Protein AF-A0A845GFN7-F1 (afdb_monomer_lite)

pLDDT: mean 85.93, std 16.41, range [38.34, 96.75]

Foldseek 3Di:
DDDDPPFPFDWWWFADPNDTDIFTWTWD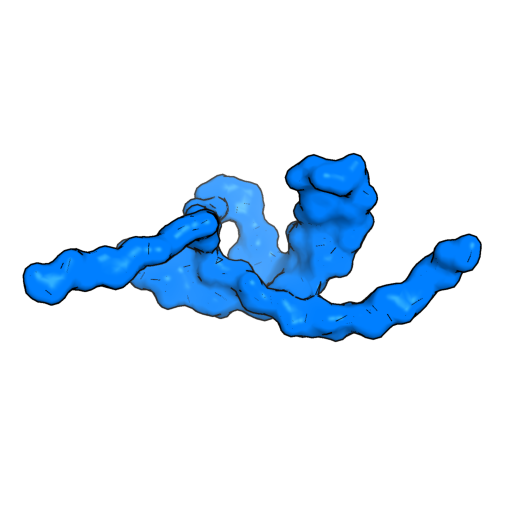DDPPPDIDIDGPPDDPPTHTDPDDDDDDD

Structure (mmCIF, N/CA/C/O backbone):
data_AF-A0A845GFN7-F1
#
_entry.id   AF-A0A845GFN7-F1
#
loop_
_atom_site.group_PDB
_atom_site.id
_atom_site.type_symbol
_atom_site.label_atom_id
_atom_site.label_alt_id
_atom_site.label_comp_id
_atom_site.label_asym_id
_atom_site.label_entity_id
_atom_site.label_seq_id
_atom_site.pdbx_PDB_ins_code
_atom_site.Cartn_x
_atom_site.Cartn_y
_atom_site.Cartn_z
_atom_site.occupancy
_atom_site.B_iso_or_equiv
_atom_site.auth_seq_id
_atom_site.auth_comp_id
_atom_site.auth_asym_id
_atom_site.auth_atom_id
_atom_site.pdbx_PDB_model_num
ATOM 1 N N . GLN A 1 1 ? 15.142 11.968 -22.082 1.00 39.56 1 GLN A N 1
ATOM 2 C CA . GLN A 1 1 ? 15.931 11.062 -21.222 1.00 39.56 1 GLN A CA 1
ATOM 3 C C . GLN A 1 1 ? 14.988 9.954 -20.767 1.00 39.56 1 GLN A C 1
ATOM 5 O O . GLN A 1 1 ? 14.095 10.227 -19.979 1.00 39.56 1 GLN A O 1
ATOM 10 N N . ALA A 1 2 ? 15.071 8.772 -21.387 1.00 38.34 2 ALA A N 1
ATOM 11 C CA . ALA A 1 2 ? 14.267 7.606 -21.014 1.00 38.34 2 ALA A CA 1
ATOM 12 C C . ALA A 1 2 ? 14.949 6.870 -19.851 1.00 38.34 2 ALA A C 1
ATOM 14 O O . ALA A 1 2 ? 16.175 6.881 -19.745 1.00 38.34 2 ALA A O 1
ATOM 15 N N . GLY A 1 3 ? 14.129 6.339 -18.948 1.00 49.81 3 GLY A N 1
ATOM 16 C CA . GLY A 1 3 ? 14.485 6.012 -17.577 1.00 49.81 3 GLY A CA 1
ATOM 17 C C . GLY A 1 3 ? 15.340 4.765 -17.374 1.00 49.81 3 GLY A C 1
ATOM 18 O O . GLY A 1 3 ? 15.258 3.790 -18.109 1.00 49.81 3 GLY A O 1
ATOM 19 N N . VAL A 1 4 ? 16.058 4.795 -16.256 1.00 44.56 4 VAL A N 1
ATOM 20 C CA . VAL A 1 4 ? 16.126 3.684 -15.306 1.00 44.56 4 VAL A CA 1
ATOM 21 C C . VAL A 1 4 ? 15.920 4.301 -13.924 1.00 44.56 4 VAL A C 1
ATOM 23 O O . VAL A 1 4 ? 16.866 4.679 -13.239 1.00 44.56 4 VAL A O 1
ATOM 26 N N . ALA A 1 5 ? 14.664 4.502 -13.519 1.00 51.28 5 ALA A N 1
ATOM 27 C CA . ALA A 1 5 ? 14.408 4.708 -12.101 1.00 51.28 5 ALA A CA 1
ATOM 28 C C . ALA A 1 5 ? 14.744 3.369 -11.439 1.00 51.28 5 ALA A C 1
ATOM 30 O O . ALA A 1 5 ? 14.051 2.380 -11.673 1.00 51.28 5 ALA A O 1
ATOM 31 N N . ALA A 1 6 ? 15.856 3.308 -10.701 1.00 50.81 6 ALA A N 1
ATOM 32 C CA . ALA A 1 6 ? 16.158 2.169 -9.845 1.00 50.81 6 ALA A CA 1
ATOM 33 C C . ALA A 1 6 ? 14.877 1.820 -9.082 1.00 50.81 6 ALA A C 1
ATOM 35 O O . ALA A 1 6 ? 14.273 2.722 -8.503 1.00 50.81 6 ALA A O 1
ATOM 36 N N . ALA A 1 7 ? 14.424 0.566 -9.151 1.00 53.59 7 ALA A N 1
ATOM 37 C CA . ALA A 1 7 ? 13.176 0.145 -8.527 1.00 53.59 7 ALA A CA 1
ATOM 38 C C . ALA A 1 7 ? 13.265 0.398 -7.015 1.00 53.59 7 ALA A C 1
ATOM 40 O O . ALA A 1 7 ? 13.803 -0.408 -6.254 1.00 53.59 7 ALA A O 1
ATOM 41 N N . VAL A 1 8 ? 12.795 1.569 -6.583 1.00 59.56 8 VAL A N 1
ATOM 42 C CA . VAL A 1 8 ? 12.684 1.910 -5.174 1.00 59.56 8 VAL A CA 1
ATOM 43 C C . VAL A 1 8 ? 11.590 1.004 -4.643 1.00 59.56 8 VAL A C 1
ATOM 45 O O . VAL A 1 8 ? 10.428 1.146 -5.016 1.00 59.56 8 VAL A O 1
ATOM 48 N N . ARG A 1 9 ? 11.978 0.043 -3.809 1.00 63.19 9 ARG A N 1
ATOM 49 C CA . ARG A 1 9 ? 11.044 -0.857 -3.135 1.00 63.19 9 ARG A CA 1
ATOM 50 C C . ARG A 1 9 ? 10.171 0.010 -2.233 1.00 63.19 9 ARG A C 1
ATOM 52 O O . ARG A 1 9 ? 10.692 0.690 -1.348 1.00 63.19 9 ARG A O 1
ATOM 59 N N . ARG A 1 10 ? 8.872 0.056 -2.515 1.00 88.50 10 ARG A N 1
ATOM 60 C CA . ARG A 1 10 ? 7.884 0.795 -1.723 1.00 88.50 10 ARG A CA 1
ATOM 61 C C . ARG A 1 10 ? 6.934 -0.196 -1.070 1.00 88.50 10 ARG A C 1
ATOM 63 O O . ARG A 1 10 ? 6.804 -1.327 -1.531 1.00 88.50 10 ARG A O 1
ATOM 70 N N . SER A 1 11 ? 6.280 0.253 -0.010 1.00 94.12 11 SER A N 1
ATOM 71 C CA . SER A 1 11 ? 5.303 -0.544 0.720 1.00 94.12 11 SER A CA 1
ATOM 72 C C . SER A 1 11 ? 3.910 0.042 0.544 1.00 94.12 11 SER A C 1
ATOM 74 O O . SER A 1 11 ? 3.737 1.261 0.592 1.00 94.12 11 SER A O 1
ATOM 76 N N . LEU A 1 12 ? 2.929 -0.836 0.360 1.00 94.75 12 LEU A N 1
ATOM 77 C CA . LEU A 1 12 ? 1.505 -0.531 0.394 1.00 94.75 12 LEU A CA 1
ATOM 78 C C . LEU A 1 12 ? 0.869 -1.314 1.538 1.00 94.75 12 LEU A C 1
ATOM 80 O O . LEU A 1 12 ? 1.198 -2.476 1.751 1.00 94.75 12 LEU A O 1
ATOM 84 N N . TRP A 1 13 ? -0.061 -0.699 2.255 1.00 96.56 13 TRP A N 1
ATOM 85 C CA . TRP A 1 13 ? -0.773 -1.362 3.339 1.00 96.56 13 TRP A CA 1
ATOM 86 C C . TRP A 1 13 ? -2.181 -1.727 2.888 1.00 96.56 13 TRP A C 1
ATOM 88 O O . TRP A 1 13 ? -2.935 -0.867 2.432 1.00 96.56 13 TRP A O 1
ATOM 98 N N . VAL A 1 14 ? -2.537 -3.002 3.018 1.00 96.44 14 VAL A N 1
ATOM 99 C CA . VAL A 1 14 ? -3.893 -3.505 2.766 1.00 96.44 14 VAL A CA 1
ATOM 100 C C . VAL A 1 14 ? -4.565 -3.878 4.075 1.00 96.44 14 VAL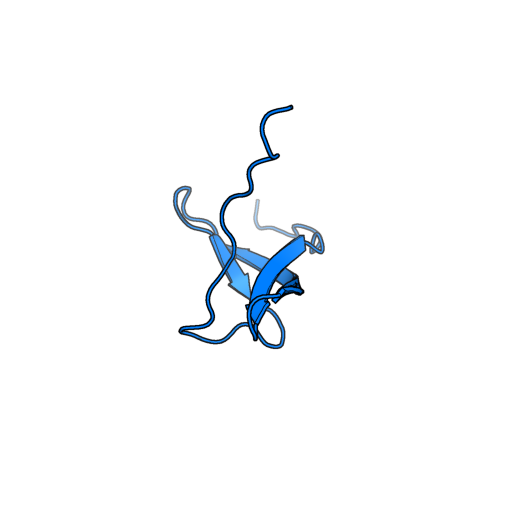 A C 1
ATOM 102 O O . VAL A 1 14 ? -3.901 -4.224 5.050 1.00 96.44 14 VAL A O 1
ATOM 105 N N . LEU A 1 15 ? -5.891 -3.828 4.099 1.00 96.75 15 LEU A N 1
ATOM 106 C CA . LEU A 1 15 ? -6.674 -4.299 5.232 1.00 96.75 15 LEU A CA 1
ATOM 107 C C . LEU A 1 15 ? -7.134 -5.737 4.963 1.00 96.75 15 LEU A C 1
ATOM 109 O O . LEU A 1 15 ? -7.872 -5.990 4.016 1.00 96.75 15 LEU A O 1
ATOM 113 N N . ARG A 1 16 ? -6.718 -6.694 5.792 1.00 95.19 16 ARG A N 1
ATOM 114 C CA . ARG A 1 16 ? -7.189 -8.086 5.717 1.00 95.19 16 ARG A CA 1
ATOM 115 C C . ARG A 1 16 ? -7.608 -8.549 7.097 1.00 95.19 16 ARG A C 1
ATOM 117 O O . ARG A 1 16 ? -6.876 -8.348 8.060 1.00 95.19 16 ARG A O 1
ATOM 124 N N . ASP A 1 17 ? -8.818 -9.089 7.199 1.00 94.81 17 ASP A N 1
ATOM 125 C CA . ASP A 1 17 ? -9.395 -9.565 8.463 1.00 94.81 17 ASP A CA 1
ATOM 126 C C . ASP A 1 17 ? -9.326 -8.518 9.593 1.00 94.81 17 ASP A C 1
ATOM 128 O O . ASP A 1 17 ? -9.018 -8.811 10.748 1.00 94.81 17 ASP A O 1
ATOM 132 N N . GLY A 1 18 ? -9.567 -7.252 9.232 1.00 94.62 18 GLY A N 1
ATOM 133 C CA . GLY A 1 18 ? -9.524 -6.115 10.155 1.00 94.62 18 GLY A CA 1
ATOM 134 C C . GLY A 1 18 ? -8.119 -5.703 10.607 1.00 94.62 18 GLY A C 1
ATOM 135 O O . GLY A 1 18 ? -7.998 -4.870 11.503 1.00 94.62 18 GLY A O 1
ATOM 136 N N . ARG A 1 19 ? -7.055 -6.256 10.012 1.00 96.00 19 ARG A N 1
ATOM 137 C CA . ARG A 1 19 ? -5.662 -5.956 10.364 1.00 96.00 19 ARG A CA 1
ATOM 138 C C . ARG A 1 19 ? -4.885 -5.368 9.181 1.00 96.00 19 ARG A C 1
ATOM 140 O O . ARG A 1 19 ? -5.059 -5.828 8.051 1.00 96.00 19 ARG A O 1
ATOM 147 N N . PRO A 1 20 ? -4.026 -4.363 9.420 1.00 96.69 20 PRO A N 1
ATOM 148 C CA . PRO A 1 20 ? -3.133 -3.844 8.396 1.00 96.69 20 PRO A CA 1
ATOM 149 C C . PRO A 1 20 ? -2.059 -4.887 8.060 1.00 96.69 20 PRO A C 1
ATOM 151 O O . PRO A 1 20 ? -1.388 -5.407 8.951 1.00 96.69 20 PRO A O 1
ATOM 154 N N . GLN A 1 21 ? -1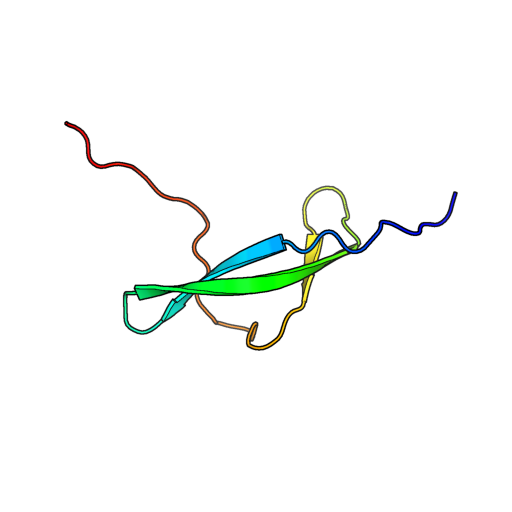.886 -5.177 6.773 1.00 96.56 21 GLN A N 1
ATOM 155 C CA . GLN A 1 21 ? -0.831 -6.040 6.254 1.00 96.56 21 GLN A CA 1
ATOM 156 C C . GLN A 1 21 ? -0.005 -5.279 5.216 1.00 96.56 21 GLN A C 1
ATOM 158 O O . GLN A 1 21 ? -0.546 -4.710 4.268 1.00 96.56 21 GLN A O 1
ATOM 163 N N . GLU A 1 22 ? 1.312 -5.283 5.398 1.00 96.12 22 GLU A N 1
ATOM 164 C CA . GLU A 1 22 ? 2.257 -4.665 4.474 1.00 96.12 22 GLU A CA 1
ATOM 165 C C . GLU A 1 22 ? 2.475 -5.549 3.238 1.00 96.12 22 GLU A C 1
ATOM 167 O O . GLU A 1 22 ? 2.708 -6.755 3.349 1.00 96.12 22 GLU A O 1
ATOM 172 N N . LEU A 1 23 ? 2.433 -4.935 2.058 1.00 95.00 23 LEU A N 1
ATOM 173 C CA . LEU A 1 23 ? 2.794 -5.528 0.778 1.00 95.00 23 LEU A CA 1
ATOM 174 C C . LEU A 1 23 ? 3.946 -4.738 0.160 1.00 95.00 23 LEU A C 1
ATOM 176 O O . LEU A 1 23 ? 3.881 -3.516 0.029 1.00 95.00 23 LEU A O 1
ATOM 180 N N . SER A 1 24 ? 4.987 -5.446 -0.276 1.00 94.81 24 SER A N 1
ATOM 181 C CA . SER A 1 24 ? 6.021 -4.858 -1.129 1.00 94.81 24 SER A CA 1
ATOM 182 C C . SER A 1 24 ? 5.469 -4.627 -2.533 1.00 94.81 24 SER A C 1
ATOM 184 O O . SER A 1 24 ? 4.912 -5.540 -3.143 1.00 94.81 24 SER A O 1
ATOM 186 N N . VAL A 1 25 ? 5.661 -3.420 -3.057 1.00 94.38 25 VAL A N 1
ATOM 187 C CA . VAL A 1 25 ? 5.168 -3.011 -4.372 1.00 94.38 25 VAL A CA 1
ATOM 188 C C . VAL A 1 25 ? 6.254 -2.338 -5.206 1.00 94.38 25 VAL 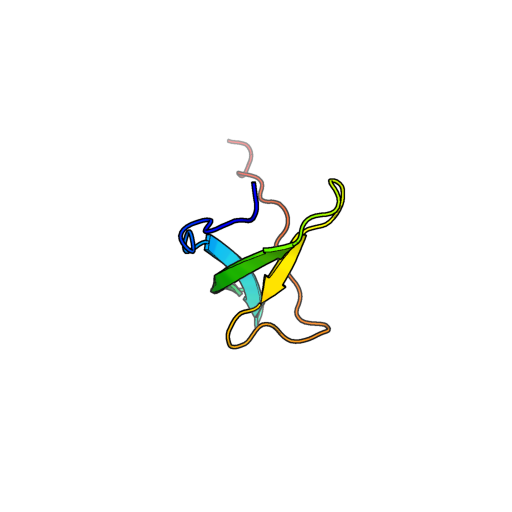A C 1
ATOM 190 O O . VAL A 1 25 ? 7.220 -1.760 -4.697 1.00 94.38 25 VAL A O 1
ATOM 193 N N . THR A 1 26 ? 6.058 -2.405 -6.517 1.00 93.06 26 THR A N 1
ATOM 194 C CA . THR A 1 26 ? 6.795 -1.654 -7.528 1.00 93.06 26 THR A CA 1
ATOM 195 C C . THR A 1 26 ? 5.900 -0.541 -8.053 1.00 93.06 26 THR A C 1
ATOM 197 O O . THR A 1 26 ? 4.732 -0.773 -8.364 1.00 93.06 26 THR A O 1
ATOM 200 N N . LEU A 1 27 ? 6.451 0.667 -8.152 1.00 92.12 27 LEU A N 1
ATOM 201 C CA . LEU A 1 27 ? 5.790 1.787 -8.817 1.00 92.12 27 LEU A CA 1
ATOM 202 C C . LEU A 1 27 ? 6.158 1.787 -10.305 1.00 92.12 27 LEU A C 1
ATOM 204 O O . LEU A 1 27 ? 7.330 1.617 -10.645 1.00 92.12 27 LEU A O 1
ATOM 208 N N . GLY A 1 28 ? 5.165 1.976 -11.167 1.00 90.38 28 GLY A N 1
ATOM 209 C CA . GLY A 1 28 ? 5.311 2.083 -12.615 1.00 90.38 28 GLY A CA 1
ATOM 210 C C . GLY A 1 28 ? 5.181 3.525 -13.108 1.00 90.38 28 GLY A C 1
ATOM 211 O O . GLY A 1 28 ? 5.702 4.462 -12.500 1.00 90.38 28 GLY A O 1
ATOM 212 N N . ILE A 1 29 ? 4.501 3.700 -14.242 1.00 92.06 29 ILE A N 1
ATOM 213 C CA . ILE A 1 29 ? 4.322 5.005 -14.893 1.00 92.06 29 ILE A CA 1
ATOM 214 C C . ILE A 1 29 ? 3.380 5.886 -14.061 1.00 92.06 29 ILE A C 1
ATOM 216 O O . ILE A 1 29 ? 2.416 5.397 -13.475 1.00 92.06 29 ILE A O 1
ATOM 220 N N . SER A 1 30 ? 3.634 7.196 -14.037 1.00 92.75 30 SER A N 1
ATOM 221 C CA . SER A 1 30 ? 2.714 8.191 -13.483 1.00 92.75 30 SER A CA 1
ATOM 222 C C . SER A 1 30 ? 2.312 9.224 -14.532 1.00 92.75 30 SER A C 1
ATOM 224 O O . SER A 1 30 ? 3.140 9.634 -15.344 1.00 92.75 30 SER A O 1
ATOM 226 N N . ASP A 1 31 ? 1.055 9.665 -14.487 1.00 93.50 31 ASP A N 1
ATOM 227 C CA . ASP A 1 31 ? 0.507 10.751 -15.313 1.00 93.50 31 ASP A CA 1
ATOM 228 C C . ASP A 1 31 ? 0.387 12.088 -14.546 1.00 93.50 31 ASP A C 1
ATOM 230 O O . ASP A 1 31 ? -0.220 13.043 -15.027 1.00 93.50 31 ASP A O 1
ATOM 234 N N . GLY A 1 32 ? 0.955 12.163 -13.335 1.00 94.81 32 GLY A N 1
ATOM 235 C CA . GLY A 1 32 ? 0.869 13.320 -12.439 1.00 94.81 32 GLY A CA 1
ATOM 236 C C . GLY A 1 32 ? -0.351 13.322 -11.510 1.00 94.81 32 GLY A C 1
ATOM 237 O O . GLY A 1 32 ? -0.370 14.089 -10.548 1.00 94.81 32 GLY A O 1
ATOM 238 N N . ARG A 1 33 ? -1.337 12.446 -11.737 1.00 95.50 33 ARG A N 1
ATOM 239 C CA . ARG A 1 33 ? -2.495 12.245 -10.850 1.00 95.50 33 ARG A CA 1
ATOM 240 C C . ARG A 1 33 ? -2.536 10.834 -10.271 1.00 95.50 33 ARG A C 1
ATOM 242 O O . ARG A 1 33 ? -2.849 10.660 -9.096 1.00 95.50 33 ARG A O 1
ATOM 249 N N . TYR A 1 34 ? -2.208 9.845 -11.087 1.00 94.12 34 TYR A N 1
ATOM 250 C CA . TYR A 1 34 ? -2.150 8.435 -10.748 1.00 94.12 34 TYR A CA 1
ATOM 251 C C . TYR A 1 34 ? -0.757 7.881 -11.041 1.00 94.12 34 TYR A C 1
ATOM 253 O O . TYR A 1 34 ? -0.011 8.398 -11.874 1.00 94.12 34 TYR A O 1
ATOM 261 N N . THR A 1 35 ? -0.382 6.841 -10.303 1.00 92.44 35 THR A N 1
ATOM 262 C CA . THR A 1 35 ? 0.835 6.057 -10.530 1.00 92.44 35 THR A CA 1
ATOM 263 C C . THR A 1 35 ? 0.430 4.596 -10.599 1.00 92.44 35 THR A C 1
ATOM 265 O O . THR A 1 35 ? -0.350 4.137 -9.766 1.00 92.44 35 THR A O 1
ATOM 268 N N . GLU A 1 36 ? 0.943 3.871 -11.582 1.00 92.56 36 GLU A N 1
ATOM 269 C CA . GLU A 1 36 ? 0.786 2.426 -11.661 1.00 92.56 36 GLU A CA 1
ATOM 270 C C . GLU A 1 36 ? 1.475 1.755 -10.467 1.00 92.56 36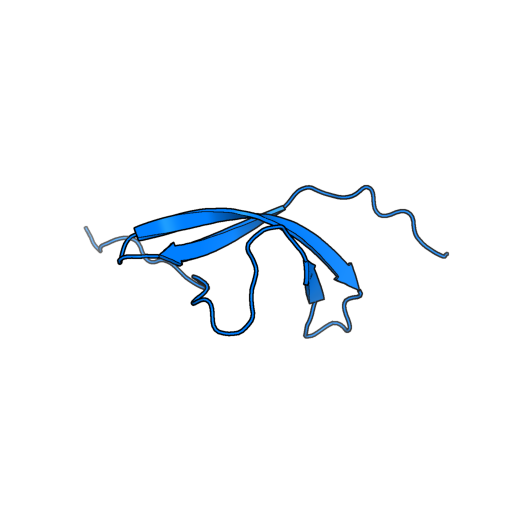 GLU A C 1
ATOM 272 O O . GLU A 1 36 ? 2.588 2.123 -10.085 1.00 92.56 36 GLU A O 1
ATOM 277 N N . VAL A 1 37 ? 0.825 0.753 -9.879 1.00 93.38 37 VAL A N 1
ATOM 278 C CA . VAL A 1 37 ? 1.375 -0.021 -8.763 1.00 93.38 37 VAL A CA 1
ATOM 279 C C . VAL A 1 37 ? 1.153 -1.497 -9.040 1.00 93.38 37 VAL A C 1
ATOM 281 O O . VAL A 1 37 ? 0.033 -1.917 -9.319 1.00 93.38 37 VAL A O 1
ATOM 284 N N . SER A 1 38 ? 2.217 -2.287 -8.936 1.00 93.00 38 SER A N 1
ATOM 285 C CA . SER A 1 38 ? 2.170 -3.741 -9.088 1.00 93.00 38 SER A CA 1
ATOM 286 C C . SER A 1 38 ? 2.920 -4.430 -7.951 1.00 93.00 38 SER A C 1
ATOM 288 O O . SER A 1 38 ? 3.873 -3.894 -7.384 1.00 93.00 38 SER A O 1
ATOM 290 N N . GLY A 1 39 ? 2.485 -5.629 -7.580 1.00 91.88 39 GLY A N 1
ATOM 291 C CA . GLY A 1 39 ? 3.097 -6.394 -6.500 1.00 91.88 39 GLY A CA 1
ATOM 292 C C . GLY A 1 39 ? 2.350 -7.694 -6.247 1.00 91.88 39 GLY A C 1
ATOM 293 O O . GLY A 1 39 ? 1.173 -7.822 -6.580 1.00 91.88 39 GLY A O 1
ATOM 294 N N . ALA A 1 40 ? 3.037 -8.672 -5.661 1.00 92.69 40 ALA A N 1
ATOM 295 C CA . ALA A 1 40 ? 2.417 -9.945 -5.324 1.00 92.69 40 ALA A CA 1
ATOM 296 C C . ALA A 1 40 ? 1.302 -9.741 -4.283 1.00 92.69 40 ALA A C 1
ATOM 298 O O . ALA A 1 40 ? 1.516 -9.111 -3.246 1.00 92.69 40 ALA A O 1
ATOM 299 N N . GLY A 1 41 ? 0.115 -10.286 -4.556 1.00 89.88 41 GLY A N 1
ATOM 300 C CA . GLY A 1 41 ? -1.041 -10.182 -3.665 1.00 89.88 41 GLY A CA 1
ATOM 301 C C . GLY A 1 41 ? -1.781 -8.840 -3.709 1.00 89.88 41 GLY A C 1
ATOM 302 O O . GLY A 1 41 ? -2.676 -8.639 -2.883 1.00 89.88 41 GLY A O 1
ATOM 303 N N . LEU A 1 42 ? -1.434 -7.941 -4.638 1.00 93.25 4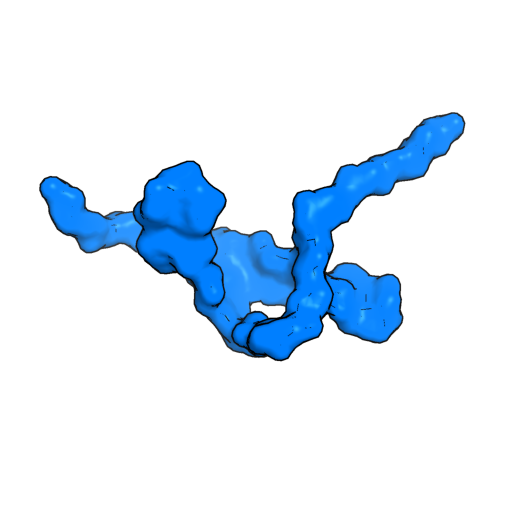2 LEU A N 1
ATOM 304 C CA . LEU A 1 42 ? -2.243 -6.771 -4.974 1.00 93.25 42 LEU A CA 1
ATOM 305 C C . LEU A 1 42 ? -3.238 -7.162 -6.072 1.00 93.25 42 LEU A C 1
ATOM 307 O O . LEU A 1 42 ? -2.880 -7.251 -7.240 1.00 93.25 42 LEU A O 1
ATOM 311 N N . GLU A 1 43 ? -4.482 -7.394 -5.671 1.00 93.38 43 GLU A N 1
ATOM 312 C CA . GLU A 1 43 ? -5.572 -7.808 -6.554 1.00 93.38 43 GLU A CA 1
ATOM 313 C C . GLU A 1 43 ? -6.673 -6.744 -6.569 1.00 93.38 43 GLU A C 1
ATOM 315 O O . GLU A 1 43 ? -6.857 -6.001 -5.597 1.00 93.38 43 GLU A O 1
ATOM 320 N N . ALA A 1 44 ? -7.443 -6.681 -7.655 1.00 92.88 44 ALA A N 1
ATOM 321 C CA . ALA A 1 44 ? -8.573 -5.763 -7.745 1.00 92.88 44 ALA A CA 1
ATOM 322 C C . ALA A 1 44 ? -9.600 -6.032 -6.629 1.00 92.88 44 ALA A C 1
ATOM 324 O O . ALA A 1 44 ? -9.957 -7.174 -6.347 1.00 92.88 44 ALA A O 1
ATOM 325 N N . GLY A 1 45 ? -10.089 -4.961 -5.998 1.00 93.19 45 GLY A N 1
ATOM 326 C CA . GLY A 1 45 ? -11.064 -5.041 -4.906 1.00 93.19 45 GLY A CA 1
ATOM 327 C C . GLY A 1 45 ? -10.465 -5.259 -3.513 1.00 93.19 45 GLY A C 1
ATOM 328 O O . GLY A 1 45 ? -11.211 -5.191 -2.537 1.00 93.19 45 GLY A O 1
ATOM 329 N N . VAL A 1 46 ? -9.145 -5.459 -3.378 1.00 94.06 46 VAL A N 1
ATOM 330 C CA . VAL A 1 46 ? -8.512 -5.473 -2.051 1.00 94.06 46 VAL A CA 1
ATOM 331 C C . VAL A 1 46 ? -8.587 -4.070 -1.423 1.00 94.06 46 VAL A C 1
ATOM 333 O O . VAL A 1 46 ? -8.241 -3.084 -2.081 1.00 94.06 46 VAL A O 1
ATOM 336 N N . PRO A 1 47 ? -9.033 -3.932 -0.164 1.00 96.44 47 PRO A N 1
ATOM 337 C CA . PRO A 1 47 ? -9.060 -2.635 0.495 1.00 96.44 47 PRO A CA 1
ATOM 338 C C . PRO A 1 47 ? -7.639 -2.194 0.858 1.00 96.44 47 PRO A C 1
ATOM 340 O O . PRO A 1 47 ? -6.880 -2.916 1.509 1.00 96.44 47 PRO A O 1
ATOM 343 N N . VAL A 1 48 ? -7.298 -0.978 0.446 1.00 95.75 48 VAL A N 1
ATOM 344 C CA . VAL A 1 48 ? -6.013 -0.326 0.707 1.00 95.75 48 VAL A CA 1
ATOM 345 C C . VAL A 1 48 ? -6.195 0.728 1.794 1.00 95.75 48 VAL A C 1
ATOM 347 O O . VAL A 1 48 ? -7.204 1.431 1.827 1.00 95.75 48 VAL A O 1
ATOM 350 N N . ILE A 1 49 ? -5.206 0.856 2.674 1.00 95.94 49 ILE A N 1
ATOM 351 C CA . ILE A 1 49 ? -5.158 1.904 3.692 1.00 95.94 49 ILE A CA 1
ATOM 352 C C . ILE A 1 49 ? -4.510 3.141 3.071 1.00 95.94 49 ILE A C 1
ATOM 354 O O . ILE A 1 49 ? -3.340 3.112 2.694 1.00 95.94 49 ILE A O 1
ATOM 358 N N . THR A 1 50 ? -5.272 4.228 2.961 1.00 93.94 50 THR A N 1
ATOM 359 C CA . THR A 1 50 ? -4.814 5.486 2.346 1.00 93.94 50 THR A CA 1
ATOM 360 C C . THR A 1 50 ? -4.513 6.591 3.354 1.00 93.94 50 THR A C 1
ATOM 362 O O . THR A 1 50 ? -3.943 7.607 2.973 1.00 93.94 50 THR A O 1
ATOM 365 N N . ASP A 1 51 ? -4.897 6.414 4.619 1.00 93.69 51 ASP A N 1
ATOM 366 C CA . ASP A 1 51 ? -4.639 7.368 5.696 1.00 93.69 51 ASP A CA 1
ATOM 367 C C . ASP A 1 51 ? -4.623 6.658 7.060 1.00 93.69 51 ASP A C 1
ATOM 369 O O . ASP A 1 51 ? -5.174 5.564 7.215 1.00 93.69 51 ASP A O 1
ATOM 373 N N . GLN A 1 52 ? -4.000 7.285 8.053 1.00 91.06 52 GLN A N 1
ATOM 374 C CA . GLN A 1 52 ? -4.025 6.869 9.449 1.00 91.06 52 GLN A CA 1
ATOM 375 C C . GLN A 1 52 ? -4.005 8.094 10.362 1.00 91.06 52 GLN A C 1
ATOM 377 O O . GLN A 1 52 ? -3.277 9.058 10.135 1.00 91.06 52 GLN A O 1
ATOM 382 N N . ARG A 1 53 ? -4.761 8.027 11.456 1.00 91.00 53 ARG A N 1
ATOM 383 C CA . ARG A 1 53 ? -4.744 9.047 12.507 1.00 91.00 53 ARG A CA 1
ATOM 384 C C . ARG A 1 53 ? -4.248 8.446 13.809 1.00 91.00 53 ARG A C 1
ATOM 386 O O . ARG A 1 53 ? -4.656 7.346 14.178 1.00 91.00 53 ARG A O 1
ATOM 393 N N . ALA A 1 54 ? -3.428 9.198 14.533 1.00 87.44 54 ALA A N 1
ATOM 394 C CA . ALA A 1 54 ? -3.214 8.917 15.943 1.00 87.44 54 ALA A CA 1
ATOM 395 C C . ALA A 1 54 ? -4.520 9.166 16.720 1.00 87.44 54 ALA A C 1
ATOM 397 O O . ALA A 1 54 ? -5.356 9.992 16.326 1.00 87.44 54 ALA A O 1
ATOM 398 N N . ALA A 1 55 ? -4.700 8.452 17.830 1.00 80.69 55 ALA A N 1
ATOM 399 C CA . ALA A 1 55 ? -5.697 8.850 18.813 1.00 80.69 55 ALA A CA 1
ATOM 400 C C . ALA A 1 55 ? -5.313 10.229 19.377 1.00 80.69 55 ALA A C 1
ATOM 402 O O . ALA A 1 55 ? -4.128 10.534 19.522 1.00 80.69 55 ALA A O 1
ATOM 403 N N . ALA A 1 56 ? -6.312 11.068 19.662 1.00 76.88 56 ALA A N 1
ATOM 404 C CA . ALA A 1 56 ? -6.064 12.267 20.455 1.00 76.88 56 ALA A CA 1
ATOM 405 C C . ALA A 1 56 ? -5.627 11.833 21.872 1.00 76.88 56 ALA A C 1
ATOM 407 O O . ALA A 1 56 ? -6.106 10.787 22.323 1.00 76.88 56 ALA A O 1
ATOM 408 N N . PRO A 1 57 ? -4.706 12.569 22.519 1.00 72.44 57 PRO A N 1
ATOM 409 C CA . PRO A 1 57 ? -4.254 12.256 23.873 1.00 72.44 57 PRO A CA 1
ATOM 410 C C . PRO A 1 57 ? -5.394 12.269 24.897 1.00 72.44 57 PRO A C 1
ATOM 412 O O . PRO A 1 57 ? -6.388 13.001 24.678 1.00 72.44 57 PRO A O 1
#

Sequence (57 aa):
QAGVAAAVRRSLWVLRDGRPQELSVTLGISDGRYTEVSGAGLEAGVPVITDQRAAAP

Secondary structure (DSSP, 8-state):
---------EEEEEEETTEEEEEEEEEEEE-SS-EEEE-TT--TT--B-----PPP-

Radius of gyration: 14.14 Å; chains: 1; bounding box: 27×24×45 Å

Organism: NCBI:txid2692166